Protein AF-A0A059LET4-F1 (afdb_monomer_lite)

pLDDT: mean 76.52, std 14.44, range [37.69, 92.62]

Foldseek 3Di:
DQFFPWDWAFLDKDQADPCVVVVPAPQCVCSVDSFMKTWIQTACPFIAGPVRDTDPDRIDIHTPVRDDDDPQQDQGQGLCLVVFFQAADPVVSGTHGDPVSCVVPPDPDDDDDGDGCVVSNCPPVPPDPDPPPDDDD

Structure (mmCIF, N/CA/C/O backbone):
data_AF-A0A059LET4-F1
#
_entry.id   AF-A0A059LET4-F1
#
loop_
_atom_site.group_PDB
_atom_site.id
_atom_site.type_symbol
_atom_site.label_atom_id
_atom_site.label_alt_id
_atom_site.label_comp_id
_atom_site.label_asym_id
_atom_site.label_entity_id
_atom_site.label_seq_id
_atom_site.pdbx_PDB_ins_code
_atom_site.Cartn_x
_atom_site.Cartn_y
_atom_site.Cartn_z
_atom_site.occupancy
_atom_site.B_iso_or_equiv
_atom_site.auth_seq_id
_atom_site.auth_comp_id
_atom_site.auth_asym_id
_atom_site.auth_atom_id
_atom_site.pdbx_PDB_model_num
ATOM 1 N N . HIS A 1 1 ? 10.509 -0.590 0.292 1.00 82.50 1 HIS A N 1
ATOM 2 C CA . HIS A 1 1 ? 11.062 -0.438 -1.072 1.00 82.50 1 HIS A CA 1
ATOM 3 C C . HIS A 1 1 ? 12.583 -0.550 -1.059 1.00 82.50 1 HIS A C 1
ATOM 5 O O . HIS A 1 1 ? 13.226 0.219 -0.349 1.00 82.50 1 HIS A O 1
ATOM 11 N N . ALA A 1 2 ? 13.172 -1.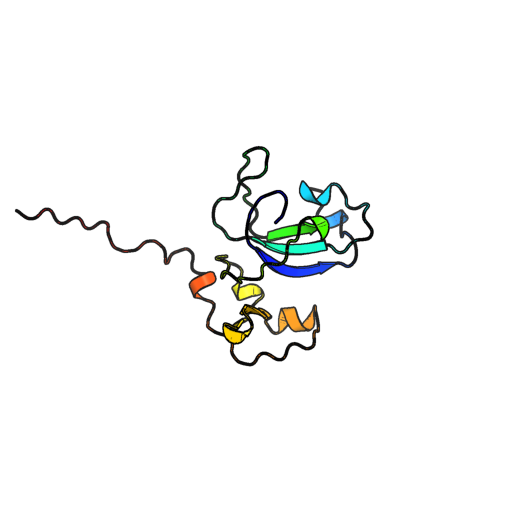468 -1.832 1.00 82.62 2 ALA A N 1
ATOM 12 C CA . ALA A 1 2 ? 14.608 -1.778 -1.788 1.00 82.62 2 ALA A CA 1
ATOM 13 C C . ALA A 1 2 ? 15.517 -0.621 -2.250 1.00 82.62 2 ALA A C 1
ATOM 15 O O . ALA A 1 2 ? 16.606 -0.426 -1.713 1.00 82.62 2 ALA A O 1
ATOM 16 N N . SER A 1 3 ? 15.091 0.162 -3.246 1.00 77.50 3 SER A N 1
ATOM 17 C CA . SER A 1 3 ? 15.936 1.210 -3.843 1.00 77.50 3 SER A CA 1
ATOM 18 C C . SER A 1 3 ? 15.762 2.607 -3.231 1.00 77.50 3 SER A C 1
ATOM 20 O O . SER A 1 3 ? 16.695 3.404 -3.296 1.00 77.50 3 SER A O 1
ATOM 22 N N . LYS A 1 4 ? 14.596 2.892 -2.640 1.00 75.50 4 LYS A N 1
ATOM 23 C CA . LYS A 1 4 ? 14.166 4.220 -2.157 1.00 75.50 4 LYS A CA 1
ATOM 24 C C . LYS A 1 4 ? 13.953 4.264 -0.633 1.00 75.50 4 LYS A C 1
ATOM 26 O O . LYS A 1 4 ? 13.561 5.295 -0.103 1.00 75.50 4 LYS A O 1
ATOM 31 N N . SER A 1 5 ? 14.179 3.144 0.063 1.00 80.12 5 SER A N 1
ATOM 32 C CA . SER A 1 5 ? 14.144 3.032 1.529 1.00 80.12 5 SER A CA 1
ATOM 33 C C . SER A 1 5 ? 12.897 3.630 2.202 1.00 80.12 5 SER A C 1
ATOM 35 O O . SER A 1 5 ? 13.010 4.305 3.220 1.00 80.12 5 SER A O 1
ATOM 37 N N . TYR A 1 6 ? 11.707 3.377 1.645 1.00 85.12 6 TYR A N 1
ATOM 38 C CA . TYR A 1 6 ? 10.423 3.752 2.253 1.00 85.12 6 TYR A CA 1
ATOM 39 C C . TYR A 1 6 ? 9.557 2.529 2.577 1.00 85.12 6 TYR A C 1
ATOM 41 O O . TYR A 1 6 ? 9.749 1.445 2.006 1.00 85.12 6 TYR A O 1
ATOM 49 N N . HIS A 1 7 ? 8.597 2.720 3.485 1.00 88.38 7 HIS A N 1
ATOM 50 C CA . HIS A 1 7 ? 7.574 1.735 3.843 1.00 88.38 7 HIS A CA 1
ATOM 51 C C . HIS A 1 7 ? 6.279 2.007 3.086 1.00 88.38 7 HIS A C 1
ATOM 53 O O . HIS A 1 7 ? 5.902 3.162 2.882 1.00 88.38 7 HIS A O 1
ATOM 59 N N . ALA A 1 8 ? 5.602 0.939 2.681 1.00 89.81 8 ALA A N 1
ATOM 60 C CA . ALA A 1 8 ? 4.369 1.019 1.919 1.00 89.81 8 ALA A CA 1
ATOM 61 C C . ALA A 1 8 ? 3.504 -0.213 2.149 1.00 89.81 8 ALA A C 1
ATOM 63 O O . ALA A 1 8 ? 4.004 -1.255 2.575 1.00 89.81 8 ALA A O 1
ATOM 64 N N . VAL A 1 9 ? 2.223 -0.090 1.818 1.00 91.94 9 VAL A N 1
ATOM 65 C CA . VAL A 1 9 ? 1.284 -1.211 1.788 1.00 91.94 9 VAL A CA 1
ATOM 66 C C . VAL A 1 9 ? 0.886 -1.510 0.347 1.00 91.94 9 VAL A C 1
ATOM 68 O O . VAL A 1 9 ? 0.592 -0.598 -0.422 1.00 91.94 9 VAL A O 1
ATOM 71 N N . VAL A 1 10 ? 0.891 -2.791 -0.016 1.00 92.62 10 VAL A N 1
ATOM 72 C CA . VAL A 1 10 ? 0.425 -3.273 -1.322 1.00 92.62 10 VAL A CA 1
ATOM 73 C C . VAL A 1 10 ? -1.099 -3.312 -1.318 1.00 92.62 10 VAL A C 1
ATOM 75 O O . VAL A 1 10 ? -1.689 -3.893 -0.409 1.00 92.62 10 VAL A O 1
ATOM 78 N N . PHE A 1 11 ? -1.730 -2.726 -2.333 1.00 92.12 11 PHE A N 1
ATOM 79 C CA . PHE A 1 11 ? -3.186 -2.760 -2.509 1.00 92.12 11 PHE A CA 1
ATOM 80 C C . PHE A 1 11 ? -3.619 -3.353 -3.851 1.00 92.12 11 PHE A C 1
ATOM 82 O O . PHE A 1 11 ? -4.797 -3.344 -4.160 1.00 92.12 11 PHE A O 1
ATOM 89 N N . GLY A 1 12 ? -2.702 -3.861 -4.664 1.00 91.50 12 GLY A N 1
ATOM 90 C CA . GLY A 1 12 ? -3.039 -4.479 -5.942 1.00 91.50 12 GLY A CA 1
ATOM 91 C C . GLY A 1 12 ? -1.796 -5.018 -6.623 1.00 91.50 12 GLY A C 1
ATOM 92 O O . GLY A 1 12 ? -0.674 -4.694 -6.218 1.00 91.50 12 GLY A O 1
ATOM 93 N N . TRP A 1 13 ? -1.985 -5.842 -7.649 1.00 91.69 13 TRP A N 1
ATOM 94 C CA . TRP A 1 13 ? -0.875 -6.396 -8.412 1.00 91.69 13 TRP A CA 1
ATOM 95 C C . TRP A 1 13 ? -1.279 -6.786 -9.831 1.00 91.69 13 TRP A C 1
ATOM 97 O O . TRP A 1 13 ? -2.406 -7.205 -10.078 1.00 91.69 13 TRP A O 1
ATOM 107 N N . ASP A 1 14 ? -0.314 -6.720 -10.740 1.00 89.31 14 ASP A N 1
ATOM 108 C CA . ASP A 1 14 ? -0.412 -7.249 -12.091 1.00 89.31 14 ASP A CA 1
ATOM 109 C C . ASP A 1 14 ? 0.612 -8.367 -12.277 1.00 89.31 14 ASP A C 1
ATOM 111 O O . ASP A 1 14 ? 1.767 -8.246 -11.871 1.00 89.31 14 ASP A O 1
ATOM 115 N N . SER A 1 15 ? 0.222 -9.451 -12.949 1.00 86.88 15 SER A N 1
ATOM 116 C CA . SER A 1 15 ? 1.140 -10.566 -13.252 1.00 86.88 15 SER A CA 1
ATOM 117 C C . SER A 1 15 ? 2.297 -10.189 -14.181 1.00 86.88 15 SER A C 1
ATOM 119 O O . SER A 1 15 ? 3.300 -10.898 -14.230 1.00 86.88 15 SER A O 1
ATOM 121 N N . LYS A 1 16 ? 2.140 -9.099 -14.939 1.00 83.06 16 LYS A N 1
ATOM 122 C CA . LYS A 1 16 ? 3.125 -8.535 -15.865 1.00 83.06 16 LYS A CA 1
ATOM 123 C C . LYS A 1 16 ? 2.966 -7.023 -15.878 1.00 83.06 16 LYS A C 1
ATOM 125 O O . LYS A 1 16 ? 1.870 -6.528 -15.641 1.00 83.06 16 LYS A O 1
ATOM 130 N N . CYS A 1 17 ? 4.025 -6.300 -16.230 1.00 81.50 17 CYS A N 1
ATOM 131 C CA . CYS A 1 17 ? 3.966 -4.842 -16.276 1.00 81.50 17 CYS A CA 1
ATOM 132 C C . CYS A 1 17 ? 2.848 -4.321 -17.205 1.00 81.50 17 CYS A C 1
ATOM 134 O O . CYS A 1 17 ? 2.868 -4.559 -18.417 1.00 81.50 17 CYS A O 1
ATOM 136 N N . ALA A 1 18 ? 1.949 -3.500 -16.658 1.00 75.94 18 ALA A N 1
ATOM 137 C CA . ALA A 1 18 ? 0.965 -2.708 -17.399 1.00 75.94 18 ALA A CA 1
ATOM 138 C C . ALA A 1 18 ? 1.590 -1.409 -17.963 1.00 75.94 18 ALA A C 1
ATOM 140 O O . ALA A 1 18 ? 1.131 -0.291 -17.720 1.00 75.94 18 ALA A O 1
ATOM 141 N N . ALA A 1 19 ? 2.687 -1.552 -18.719 1.00 61.31 19 ALA A N 1
ATOM 142 C CA . ALA A 1 19 ? 3.597 -0.459 -19.090 1.00 61.31 19 ALA A CA 1
ATOM 143 C C . ALA A 1 19 ? 2.920 0.727 -19.791 1.00 61.31 19 ALA A C 1
ATOM 145 O O . ALA A 1 19 ? 3.402 1.850 -19.684 1.00 61.31 19 ALA A O 1
ATOM 146 N N . SER A 1 20 ? 1.825 0.507 -20.527 1.00 61.00 20 SER A N 1
ATOM 147 C CA . SER A 1 20 ? 1.145 1.567 -21.280 1.00 61.00 20 SER A CA 1
ATOM 148 C C . SER A 1 20 ? 0.555 2.665 -20.395 1.00 61.00 20 SER A C 1
ATOM 150 O O . SER A 1 20 ? 0.459 3.803 -20.851 1.00 61.00 20 SER A O 1
ATOM 152 N N . GLU A 1 21 ? 0.192 2.350 -19.151 1.00 59.81 21 GLU A N 1
ATOM 153 C CA . GLU A 1 21 ? -0.407 3.309 -18.212 1.00 59.81 21 GLU A CA 1
ATOM 154 C C . GLU A 1 21 ? 0.650 3.959 -17.302 1.00 59.81 21 GLU A C 1
ATOM 156 O O . GLU A 1 21 ? 0.538 5.141 -16.978 1.00 59.81 21 GLU A O 1
ATOM 161 N N . HIS A 1 22 ? 1.744 3.241 -17.012 1.00 57.97 22 HIS A N 1
ATOM 162 C CA . HIS A 1 22 ? 2.778 3.642 -16.040 1.00 57.97 22 HIS A CA 1
ATOM 163 C C . HIS A 1 22 ? 4.147 3.978 -16.656 1.00 57.97 22 HIS A C 1
ATOM 165 O O . HIS A 1 22 ? 5.128 4.171 -15.943 1.00 57.97 22 HIS A O 1
ATOM 171 N N . ALA A 1 23 ? 4.241 4.113 -17.986 1.00 53.00 23 ALA A N 1
ATOM 172 C CA . ALA A 1 23 ? 5.495 4.331 -18.734 1.00 53.00 23 ALA A CA 1
ATOM 173 C C . ALA A 1 23 ? 6.356 5.530 -18.280 1.00 53.00 23 ALA A C 1
ATOM 175 O O . ALA A 1 23 ? 7.509 5.664 -18.698 1.00 53.00 23 ALA A O 1
ATOM 176 N N . ARG A 1 24 ? 5.794 6.454 -17.492 1.00 55.09 24 ARG A N 1
ATOM 177 C CA . ARG A 1 24 ? 6.487 7.650 -16.990 1.00 55.09 24 ARG A CA 1
ATOM 178 C C . ARG A 1 24 ? 7.156 7.442 -15.636 1.00 55.09 24 ARG A C 1
ATOM 180 O O . ARG A 1 24 ? 7.942 8.302 -15.237 1.00 55.09 24 ARG A O 1
ATOM 187 N N . GLU A 1 25 ? 6.876 6.339 -14.953 1.00 62.38 25 GLU A N 1
ATOM 188 C CA . GLU A 1 25 ? 7.453 6.073 -13.645 1.00 62.38 25 GLU A CA 1
ATOM 189 C C . GLU A 1 25 ? 8.905 5.577 -13.776 1.00 62.38 25 GLU A C 1
ATOM 191 O O . GLU A 1 25 ? 9.207 4.678 -14.569 1.00 62.38 25 GLU A O 1
ATOM 196 N N . PRO A 1 26 ? 9.853 6.175 -13.032 1.00 57.78 26 PRO A N 1
ATOM 197 C CA . PRO A 1 26 ? 11.277 5.885 -13.184 1.00 57.78 26 PRO A CA 1
ATOM 198 C C . PRO A 1 26 ? 11.650 4.443 -12.806 1.00 57.78 26 PRO A C 1
ATOM 200 O O . PRO A 1 26 ? 12.611 3.921 -13.374 1.00 57.78 26 PRO A O 1
ATOM 203 N N . ASP A 1 27 ? 10.881 3.802 -11.919 1.00 58.53 27 ASP A N 1
ATOM 204 C CA . ASP A 1 27 ? 11.078 2.408 -11.488 1.00 58.53 27 ASP A CA 1
ATOM 205 C C . ASP A 1 27 ? 10.438 1.380 -12.439 1.00 58.53 27 ASP A C 1
ATOM 207 O O . ASP A 1 27 ? 10.694 0.185 -12.334 1.00 58.53 27 ASP A O 1
ATOM 211 N N . VAL A 1 28 ? 9.676 1.847 -13.431 1.00 58.84 28 VAL A N 1
ATOM 212 C CA . VAL A 1 28 ? 8.970 1.028 -14.434 1.00 58.84 28 VAL A CA 1
ATOM 213 C C . VAL A 1 28 ? 9.788 0.925 -15.737 1.00 58.84 28 VAL A C 1
ATOM 215 O O . VAL A 1 28 ? 9.398 0.292 -16.717 1.00 58.84 28 VAL A O 1
ATOM 218 N N . ARG A 1 29 ? 11.007 1.490 -15.750 1.00 55.47 29 ARG A N 1
ATOM 219 C CA . ARG A 1 29 ? 11.948 1.442 -16.889 1.00 55.47 29 ARG A CA 1
ATOM 220 C C . ARG A 1 29 ? 12.330 0.026 -17.337 1.00 55.47 29 ARG A C 1
ATOM 222 O O . ARG A 1 29 ? 12.885 -0.120 -18.424 1.00 55.47 29 ARG A O 1
ATOM 229 N N . SER A 1 30 ? 12.031 -0.999 -16.542 1.00 56.38 30 SER A N 1
ATOM 230 C CA . SER A 1 30 ? 12.326 -2.402 -16.821 1.00 56.38 30 SER A CA 1
ATOM 231 C C . SER A 1 30 ? 11.068 -3.283 -16.939 1.00 56.38 30 SER A C 1
ATOM 233 O O . SER A 1 30 ? 11.088 -4.447 -16.554 1.00 56.38 30 SER A O 1
ATOM 235 N N . CYS A 1 31 ? 9.991 -2.810 -17.582 1.00 64.00 31 CYS A N 1
ATOM 236 C CA . CYS A 1 31 ? 8.818 -3.640 -17.957 1.00 64.00 31 CYS A CA 1
ATOM 237 C C . CYS A 1 31 ? 9.102 -4.871 -18.845 1.00 64.00 31 CYS A C 1
ATOM 239 O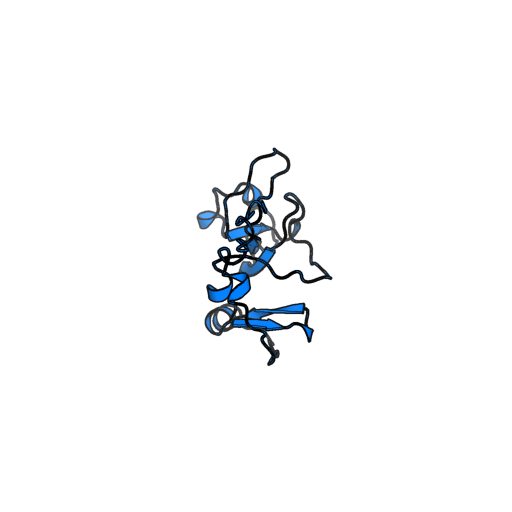 O . CYS A 1 31 ? 8.176 -5.524 -19.315 1.00 64.00 31 CYS A O 1
ATOM 241 N N . ASN A 1 32 ? 10.372 -5.196 -19.078 1.00 60.91 32 ASN A N 1
ATOM 242 C CA . ASN A 1 32 ? 10.841 -6.370 -19.804 1.00 60.91 32 ASN A CA 1
ATOM 243 C C . ASN A 1 32 ? 11.022 -7.614 -18.915 1.00 60.91 32 ASN A C 1
ATOM 245 O O . ASN A 1 32 ? 11.515 -8.630 -19.404 1.00 60.91 32 ASN A O 1
ATOM 249 N N . HIS A 1 33 ? 10.671 -7.554 -17.631 1.00 65.06 33 HIS A N 1
ATOM 250 C CA . HIS A 1 33 ? 10.795 -8.691 -16.722 1.00 65.06 33 HIS A CA 1
ATOM 251 C C . HIS A 1 33 ? 9.464 -9.445 -16.590 1.00 65.06 33 HIS A C 1
ATOM 253 O O . HIS A 1 33 ? 8.421 -8.837 -16.356 1.00 65.06 33 HIS A O 1
ATOM 259 N N . ASP A 1 34 ? 9.516 -10.775 -16.732 1.00 78.25 34 ASP A N 1
ATOM 260 C CA . ASP A 1 34 ? 8.403 -11.711 -16.497 1.00 78.25 34 ASP A CA 1
ATOM 261 C C . ASP A 1 34 ? 8.202 -11.906 -14.981 1.00 78.25 34 ASP A C 1
ATOM 263 O O . ASP A 1 34 ? 8.370 -12.996 -14.443 1.00 78.25 34 ASP A O 1
ATOM 267 N N . GLN A 1 35 ? 7.952 -10.794 -14.290 1.00 84.56 35 GLN A N 1
ATOM 268 C CA . GLN A 1 35 ? 7.727 -10.698 -12.849 1.00 84.56 35 GLN A CA 1
ATOM 269 C C . GLN A 1 35 ? 6.438 -9.902 -12.591 1.00 84.56 35 GLN A C 1
ATOM 271 O O . GLN A 1 35 ? 6.068 -9.064 -13.425 1.00 84.56 35 GLN A O 1
ATOM 276 N N . PRO A 1 36 ? 5.766 -10.125 -11.451 1.00 89.00 36 PRO A N 1
ATOM 277 C CA . PRO A 1 36 ? 4.642 -9.308 -11.048 1.00 89.00 36 PRO A CA 1
ATOM 278 C C . PRO A 1 36 ? 5.073 -7.883 -10.683 1.00 89.00 36 PRO A C 1
ATOM 280 O O . PRO A 1 36 ? 6.218 -7.599 -10.317 1.00 89.00 36 PRO A O 1
ATOM 283 N N . PHE A 1 37 ? 4.108 -6.982 -10.785 1.00 89.88 37 PHE A N 1
ATOM 284 C CA . PHE A 1 37 ? 4.215 -5.588 -10.388 1.00 89.88 37 PHE A CA 1
ATOM 285 C C . PHE A 1 37 ? 3.111 -5.284 -9.386 1.00 89.88 37 PHE A C 1
ATOM 287 O O . PHE A 1 37 ? 2.036 -5.873 -9.444 1.00 89.88 37 PHE A O 1
ATOM 294 N N . TYR A 1 38 ? 3.376 -4.369 -8.465 1.00 90.81 38 TYR A N 1
ATOM 295 C CA . TYR A 1 38 ? 2.518 -4.098 -7.324 1.00 90.81 38 TYR A CA 1
ATOM 296 C C . TYR A 1 38 ? 2.140 -2.626 -7.275 1.00 90.81 38 TYR A C 1
ATOM 298 O O . TYR A 1 38 ? 2.996 -1.751 -7.406 1.00 90.81 38 TYR A O 1
ATOM 306 N N . TYR A 1 39 ? 0.866 -2.361 -7.015 1.00 90.88 39 TYR A N 1
ATOM 307 C CA . TYR A 1 39 ? 0.393 -1.038 -6.643 1.00 90.88 39 TYR A CA 1
ATOM 308 C C . TYR A 1 39 ? 0.576 -0.854 -5.143 1.00 90.88 39 TYR A C 1
ATOM 310 O O . TYR A 1 39 ? 0.085 -1.664 -4.346 1.00 90.88 39 TYR A O 1
ATOM 318 N N . VAL A 1 40 ? 1.286 0.203 -4.749 1.00 91.19 40 VAL A N 1
ATOM 319 C CA . VAL A 1 40 ? 1.600 0.457 -3.342 1.00 91.19 40 VAL A CA 1
ATOM 320 C C . VAL A 1 40 ? 1.192 1.856 -2.907 1.00 91.19 40 VAL A C 1
ATOM 322 O O . VAL A 1 40 ? 1.337 2.821 -3.652 1.00 91.19 40 VAL A O 1
ATOM 325 N N . LEU A 1 41 ? 0.709 1.968 -1.671 1.00 91.12 41 LEU A N 1
ATOM 326 C CA . LEU A 1 41 ? 0.540 3.237 -0.970 1.00 91.12 41 LEU A CA 1
ATOM 327 C C . LEU A 1 41 ? 1.776 3.489 -0.114 1.00 91.12 41 LEU A C 1
ATOM 329 O O . LEU A 1 41 ? 1.989 2.797 0.886 1.00 91.12 41 LEU A O 1
ATOM 333 N N . ALA A 1 42 ? 2.595 4.460 -0.511 1.00 88.88 42 ALA A N 1
ATOM 334 C CA . ALA A 1 42 ? 3.787 4.844 0.235 1.00 88.88 42 ALA A CA 1
ATOM 335 C C . ALA A 1 42 ? 3.414 5.622 1.504 1.00 88.88 42 ALA A C 1
ATOM 337 O O . ALA A 1 42 ? 2.440 6.376 1.522 1.00 88.88 42 ALA A O 1
ATOM 338 N N . ASN A 1 43 ? 4.195 5.469 2.572 1.00 86.75 43 ASN A N 1
ATOM 339 C CA . ASN A 1 43 ? 4.080 6.346 3.733 1.00 86.75 43 ASN A CA 1
ATOM 340 C C . ASN A 1 43 ? 4.330 7.800 3.296 1.00 86.75 43 ASN A C 1
ATOM 342 O O . ASN A 1 43 ? 5.299 8.071 2.586 1.00 86.75 43 ASN A O 1
ATOM 346 N N . GLU A 1 44 ? 3.487 8.740 3.724 1.00 83.19 44 GLU A N 1
ATOM 347 C CA . GLU A 1 44 ? 3.571 10.139 3.272 1.00 83.19 44 GLU A CA 1
ATOM 348 C C . GLU A 1 44 ? 4.718 10.941 3.913 1.00 83.19 44 GLU A C 1
ATOM 350 O O . GLU A 1 44 ? 4.917 12.125 3.619 1.00 83.19 44 GLU A O 1
ATOM 355 N N . GLU A 1 45 ? 5.521 10.296 4.759 1.00 76.69 45 GLU A N 1
ATOM 356 C CA . GLU A 1 45 ? 6.786 10.854 5.215 1.00 76.69 45 GLU A CA 1
ATOM 357 C C . GLU A 1 45 ? 7.732 11.099 4.024 1.00 76.69 45 GLU A C 1
ATOM 359 O O . GLU A 1 45 ? 7.813 10.280 3.099 1.00 76.69 45 GLU A O 1
ATOM 364 N N . PRO A 1 46 ? 8.465 12.231 4.009 1.00 68.94 46 PRO A N 1
ATOM 365 C CA . PRO A 1 46 ? 9.403 12.521 2.937 1.00 68.94 46 PRO A CA 1
ATOM 366 C C . PRO A 1 46 ? 10.439 11.404 2.829 1.00 68.94 46 PRO A C 1
ATOM 368 O O . PRO A 1 46 ? 11.239 11.200 3.740 1.00 68.94 46 PRO A O 1
ATOM 371 N N . HIS A 1 47 ? 10.465 10.731 1.688 1.00 72.31 47 HIS A N 1
ATOM 372 C CA . HIS A 1 47 ? 11.510 9.780 1.354 1.00 72.31 47 HIS A CA 1
ATOM 373 C C . HIS A 1 47 ? 12.230 10.221 0.082 1.00 72.31 47 HIS A C 1
ATOM 375 O O . HIS A 1 47 ? 11.704 10.977 -0.746 1.00 72.31 47 HIS A O 1
ATOM 381 N N . TYR A 1 48 ? 13.481 9.789 -0.028 1.00 71.38 48 TYR A N 1
ATOM 382 C CA . TYR A 1 48 ? 14.408 10.246 -1.048 1.00 71.38 48 TYR A CA 1
ATOM 383 C C . TYR A 1 48 ? 14.905 9.054 -1.850 1.00 71.38 48 TYR A C 1
ATOM 385 O O . TYR A 1 48 ? 15.272 8.021 -1.289 1.00 71.38 48 TYR A O 1
ATOM 393 N N . ASP A 1 49 ? 14.939 9.205 -3.169 1.00 70.75 49 ASP A N 1
ATOM 394 C CA . ASP A 1 49 ? 15.632 8.245 -4.015 1.00 70.75 49 ASP A CA 1
ATOM 395 C C . ASP A 1 49 ? 17.159 8.327 -3.814 1.00 70.75 49 ASP A C 1
ATOM 397 O O . ASP A 1 49 ? 17.692 9.237 -3.169 1.00 70.75 49 ASP A O 1
ATOM 401 N N . LYS A 1 50 ? 17.903 7.389 -4.414 1.00 66.38 50 LYS A N 1
ATOM 402 C CA . LYS A 1 50 ? 19.380 7.395 -4.385 1.00 66.38 50 LYS A CA 1
ATOM 403 C C . LYS A 1 50 ? 20.004 8.657 -5.004 1.00 66.38 50 LYS A C 1
ATOM 405 O O . LYS A 1 50 ? 21.188 8.906 -4.799 1.00 66.38 50 LYS A O 1
ATOM 410 N N . GLY A 1 51 ? 19.236 9.437 -5.765 1.00 70.75 51 GLY A N 1
ATOM 411 C CA . GLY A 1 51 ? 19.634 10.720 -6.340 1.00 70.75 51 GLY A CA 1
ATOM 412 C C . GLY A 1 51 ? 19.289 11.928 -5.463 1.00 70.75 51 GLY A C 1
ATOM 413 O O . GLY A 1 51 ? 19.487 13.059 -5.906 1.00 70.75 51 GLY A O 1
ATOM 414 N N . GLY A 1 52 ? 18.764 11.717 -4.250 1.00 68.31 52 GLY A N 1
ATOM 415 C CA . GLY A 1 52 ? 18.354 12.779 -3.333 1.00 68.31 52 GLY A CA 1
ATOM 416 C C . GLY A 1 52 ? 17.086 13.517 -3.769 1.00 68.31 52 GLY A C 1
ATOM 417 O O . GLY A 1 52 ? 16.779 14.580 -3.226 1.00 68.31 52 GLY A O 1
ATOM 418 N N . LYS A 1 53 ? 16.335 12.995 -4.746 1.00 70.75 53 LYS A N 1
ATOM 419 C CA . LYS A 1 53 ? 15.048 13.570 -5.134 1.00 70.75 53 LYS A CA 1
ATOM 420 C C . LYS A 1 53 ? 13.973 13.056 -4.197 1.00 70.75 53 LYS A C 1
ATOM 422 O O . LYS A 1 53 ? 13.825 11.856 -3.983 1.00 70.75 53 LYS A O 1
ATOM 427 N N . ARG A 1 54 ? 13.206 13.999 -3.659 1.00 68.19 54 ARG A N 1
ATOM 428 C CA . ARG A 1 54 ? 12.026 13.701 -2.855 1.00 68.19 54 ARG A CA 1
ATOM 429 C C . ARG A 1 54 ? 10.964 13.062 -3.748 1.00 68.19 54 ARG A C 1
ATOM 431 O O . ARG A 1 54 ? 10.551 13.701 -4.721 1.00 68.19 54 ARG A O 1
ATOM 438 N N . SER A 1 55 ? 10.516 11.858 -3.397 1.00 67.38 55 SER A N 1
ATOM 439 C CA . SER A 1 55 ? 9.320 11.287 -4.019 1.00 67.38 55 SER A CA 1
ATOM 440 C C . SER A 1 55 ? 8.104 12.101 -3.583 1.00 67.38 55 SER A C 1
ATOM 442 O O . SER A 1 55 ? 8.007 12.537 -2.431 1.00 67.38 55 SER A O 1
ATOM 444 N N . LYS A 1 56 ? 7.213 12.383 -4.529 1.00 66.50 56 LYS A N 1
ATOM 445 C CA . LYS A 1 56 ? 5.953 13.099 -4.277 1.00 66.50 56 LYS A CA 1
ATOM 446 C C . LYS A 1 56 ? 4.742 12.192 -4.445 1.00 66.50 56 LYS A C 1
ATOM 448 O O . LYS A 1 56 ? 3.626 12.638 -4.185 1.00 66.50 56 LYS A O 1
ATOM 453 N N . ASP A 1 57 ? 4.974 10.968 -4.895 1.00 71.62 57 ASP A N 1
ATOM 454 C CA . ASP A 1 57 ? 3.925 10.079 -5.335 1.00 71.62 57 ASP A CA 1
ATOM 455 C C . ASP A 1 57 ? 3.436 9.270 -4.134 1.00 71.62 57 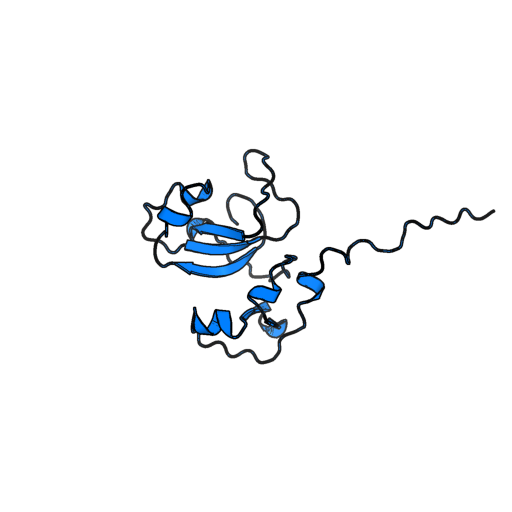ASP A C 1
ATOM 457 O O . ASP A 1 57 ? 4.202 8.684 -3.373 1.00 71.62 57 ASP A O 1
ATOM 461 N N . ILE A 1 58 ? 2.129 9.355 -3.905 1.00 79.12 58 ILE A N 1
ATOM 462 C CA . ILE A 1 58 ? 1.444 8.732 -2.765 1.00 79.12 58 ILE A CA 1
ATOM 463 C C . ILE A 1 58 ? 1.047 7.289 -3.120 1.00 79.12 58 ILE A C 1
ATOM 465 O O . ILE A 1 58 ? 0.931 6.430 -2.244 1.00 79.12 58 ILE A O 1
ATOM 469 N N . VAL A 1 59 ? 0.867 7.045 -4.419 1.00 85.88 59 VAL A N 1
ATOM 470 C CA . VAL A 1 59 ? 0.658 5.749 -5.059 1.00 85.88 59 VAL A CA 1
ATOM 471 C C . VAL A 1 59 ? 1.858 5.525 -5.974 1.00 85.88 59 VAL A C 1
ATOM 473 O O . VAL A 1 59 ? 2.159 6.407 -6.775 1.00 85.88 59 VAL A O 1
ATOM 476 N N . GLU A 1 60 ? 2.528 4.383 -5.860 1.00 85.44 60 GLU A N 1
ATOM 477 C CA . GLU A 1 60 ? 3.630 3.997 -6.753 1.00 85.44 60 GLU A CA 1
ATOM 478 C C . GLU A 1 60 ? 3.352 2.620 -7.375 1.00 85.44 60 GLU A C 1
ATOM 480 O O . GLU A 1 60 ? 2.713 1.768 -6.746 1.00 85.44 60 GLU A O 1
ATOM 485 N N . TYR A 1 61 ? 3.848 2.391 -8.595 1.00 86.69 61 TYR A N 1
ATOM 486 C CA . TYR A 1 61 ? 3.821 1.090 -9.257 1.00 86.69 61 TYR A CA 1
ATOM 487 C C . TYR A 1 61 ? 5.222 0.470 -9.267 1.00 86.69 61 TYR A C 1
ATOM 489 O O . TYR A 1 61 ? 6.174 0.990 -9.851 1.00 86.69 61 TYR A O 1
ATOM 497 N N . VAL A 1 62 ? 5.368 -0.655 -8.569 1.00 86.19 62 VAL A N 1
ATOM 498 C CA . VAL A 1 62 ? 6.673 -1.176 -8.152 1.00 86.19 62 VAL A CA 1
ATOM 499 C C . VAL A 1 62 ? 6.871 -2.606 -8.646 1.00 86.19 62 VAL A C 1
ATOM 501 O O . VAL A 1 62 ? 6.026 -3.470 -8.430 1.00 86.19 62 VAL A O 1
ATOM 504 N N . ALA A 1 63 ? 8.016 -2.878 -9.273 1.00 87.50 63 ALA A N 1
ATOM 505 C CA . ALA A 1 63 ? 8.420 -4.235 -9.648 1.00 87.50 63 ALA A CA 1
ATOM 506 C C . ALA A 1 63 ? 8.705 -5.110 -8.412 1.00 87.50 63 ALA A C 1
ATOM 508 O O . ALA A 1 63 ? 9.248 -4.612 -7.423 1.00 87.50 63 ALA A O 1
ATOM 509 N N . GLU A 1 64 ? 8.416 -6.412 -8.483 1.00 88.75 64 GLU A N 1
ATOM 510 C CA . GLU A 1 64 ? 8.647 -7.361 -7.380 1.00 88.75 64 GLU A CA 1
ATOM 511 C C . GLU A 1 64 ? 10.056 -7.289 -6.779 1.00 88.75 64 GLU A C 1
ATOM 513 O O . GLU A 1 64 ? 10.197 -7.253 -5.560 1.00 88.75 64 GLU A O 1
ATOM 518 N N . GLU A 1 65 ? 11.096 -7.182 -7.608 1.00 87.44 65 GLU A N 1
ATOM 519 C CA . GLU A 1 65 ? 12.490 -7.069 -7.152 1.00 87.44 65 GLU A CA 1
ATOM 520 C C . GLU A 1 65 ? 12.764 -5.879 -6.207 1.00 87.44 65 GLU A C 1
ATOM 522 O O . GLU A 1 65 ? 13.750 -5.876 -5.466 1.00 87.44 65 GLU A O 1
ATOM 527 N N . ASN A 1 66 ? 11.892 -4.864 -6.209 1.00 86.56 66 ASN A N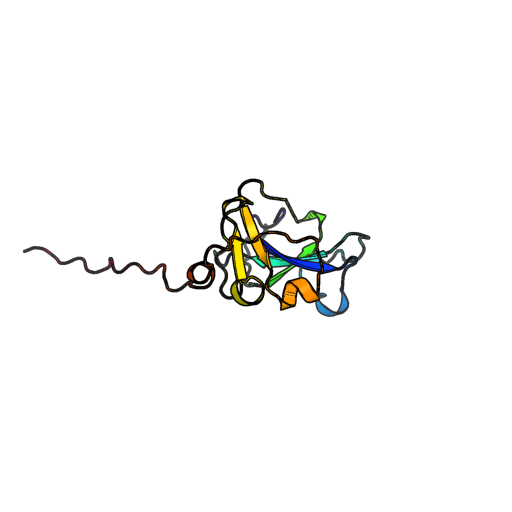 1
ATOM 528 C CA . ASN A 1 66 ? 11.975 -3.696 -5.332 1.00 86.56 66 ASN A CA 1
ATOM 529 C C . ASN A 1 66 ? 11.099 -3.813 -4.072 1.00 86.56 66 ASN A C 1
ATOM 531 O O . ASN A 1 66 ? 11.158 -2.938 -3.193 1.00 86.56 66 ASN A O 1
ATOM 535 N N . VAL A 1 67 ? 10.315 -4.884 -3.946 1.00 89.25 67 VAL A N 1
ATOM 536 C CA . VAL A 1 67 ? 9.470 -5.172 -2.788 1.00 89.25 67 VAL A CA 1
ATOM 537 C C . VAL A 1 67 ? 10.239 -6.058 -1.812 1.00 89.25 67 VAL A C 1
ATOM 539 O O . VAL A 1 67 ? 10.707 -7.141 -2.143 1.00 89.25 67 VAL A O 1
ATOM 542 N N . VAL A 1 68 ? 10.366 -5.589 -0.571 1.00 90.38 68 VAL A N 1
ATOM 543 C CA . VAL A 1 68 ? 10.985 -6.350 0.519 1.00 90.38 68 VAL A CA 1
ATOM 544 C C . VAL A 1 68 ? 9.915 -6.543 1.589 1.00 90.38 68 VAL A C 1
ATOM 546 O O . VAL A 1 68 ? 9.497 -5.538 2.174 1.00 90.38 68 VAL A O 1
ATOM 549 N N . PRO A 1 69 ? 9.444 -7.781 1.832 1.00 87.75 69 PRO A N 1
ATOM 550 C CA . PRO A 1 69 ? 8.479 -8.057 2.887 1.00 87.75 69 PRO A CA 1
ATOM 551 C C . PRO A 1 69 ? 9.030 -7.626 4.243 1.00 87.75 69 PRO A C 1
ATOM 553 O O . PRO A 1 69 ? 10.168 -7.943 4.594 1.00 87.75 69 PRO A O 1
ATOM 556 N N . MET A 1 70 ? 8.219 -6.901 5.002 1.00 82.88 70 MET A N 1
ATOM 557 C CA . MET A 1 70 ? 8.555 -6.508 6.364 1.00 82.88 70 MET A CA 1
ATOM 558 C C . MET A 1 70 ? 7.949 -7.516 7.335 1.00 82.88 70 MET A C 1
ATOM 560 O O . MET A 1 70 ? 6.779 -7.867 7.213 1.00 82.88 70 MET A O 1
ATOM 564 N N . THR A 1 71 ? 8.747 -7.985 8.292 1.00 71.75 71 THR A N 1
ATOM 565 C CA . THR A 1 71 ? 8.271 -8.832 9.398 1.00 71.75 71 THR A CA 1
ATOM 566 C C . THR A 1 71 ? 7.601 -8.024 10.506 1.00 71.75 71 THR A C 1
ATOM 568 O O . THR A 1 71 ? 6.719 -8.547 11.179 1.00 71.75 71 THR A O 1
ATOM 571 N N . ASP A 1 72 ? 7.983 -6.752 10.653 1.00 71.00 72 ASP A N 1
ATOM 572 C CA . ASP A 1 72 ? 7.403 -5.819 11.617 1.00 71.00 72 ASP A CA 1
ATOM 573 C C . ASP A 1 72 ? 6.495 -4.839 10.872 1.00 71.00 72 ASP A C 1
ATOM 575 O O . ASP A 1 72 ? 6.957 -3.883 10.236 1.00 71.00 72 ASP A O 1
ATOM 579 N N . SER A 1 73 ? 5.190 -5.092 10.906 1.00 67.81 73 SER A N 1
ATOM 580 C CA . SER A 1 73 ? 4.236 -4.289 10.146 1.00 67.81 73 SER A CA 1
ATOM 581 C C . SER A 1 73 ? 3.962 -2.973 10.847 1.00 67.81 73 SER A C 1
ATOM 583 O O . SER A 1 73 ? 3.068 -2.830 11.679 1.00 67.81 73 SER A O 1
ATOM 585 N N . THR A 1 74 ? 4.751 -1.975 10.469 1.00 77.75 74 THR A N 1
ATOM 586 C CA . THR A 1 74 ? 4.475 -0.589 10.829 1.00 77.75 74 THR A CA 1
ATOM 587 C C . THR A 1 74 ? 3.232 -0.119 10.078 1.00 77.75 74 THR A C 1
ATOM 589 O O . THR A 1 74 ? 3.125 -0.307 8.864 1.00 77.75 74 THR A O 1
ATOM 592 N N . ARG A 1 75 ? 2.299 0.518 10.792 1.00 86.94 75 ARG A N 1
ATOM 593 C CA . ARG A 1 75 ? 1.143 1.171 10.167 1.00 86.94 75 ARG A CA 1
ATOM 594 C C . ARG A 1 75 ? 1.626 2.281 9.231 1.00 86.94 75 ARG A C 1
ATOM 596 O O . ARG A 1 75 ? 2.496 3.075 9.588 1.00 86.94 75 ARG A O 1
ATOM 603 N N . ILE A 1 76 ? 1.075 2.315 8.026 1.00 87.94 76 ILE A N 1
ATOM 604 C CA . ILE A 1 76 ? 1.412 3.281 6.985 1.00 87.94 76 ILE A CA 1
ATOM 605 C C . ILE A 1 76 ? 0.516 4.505 7.152 1.00 87.94 76 ILE A C 1
ATOM 607 O O . ILE A 1 76 ? -0.704 4.373 7.146 1.00 87.94 76 ILE A O 1
ATOM 611 N N . LYS A 1 77 ? 1.106 5.700 7.260 1.00 88.38 77 LYS A N 1
ATOM 612 C CA . LYS A 1 77 ? 0.349 6.955 7.274 1.00 88.38 77 LYS A CA 1
ATOM 613 C C . LYS A 1 77 ? 0.154 7.429 5.844 1.00 88.38 77 LYS A C 1
ATOM 615 O O . LYS A 1 77 ? 1.089 7.900 5.195 1.00 88.38 77 LYS A O 1
ATOM 620 N N . ASN A 1 78 ? -1.061 7.277 5.340 1.00 88.56 78 ASN A N 1
ATOM 621 C CA . ASN A 1 78 ? -1.407 7.636 3.975 1.00 88.56 78 ASN A CA 1
ATOM 622 C C . ASN A 1 78 ? -2.884 8.013 3.898 1.00 88.56 78 ASN A C 1
ATOM 624 O O . ASN A 1 78 ? -3.754 7.237 4.295 1.00 88.56 78 ASN A O 1
ATOM 628 N N . ARG A 1 79 ? -3.180 9.191 3.342 1.00 88.50 79 ARG A N 1
ATOM 629 C CA . ARG A 1 79 ? -4.544 9.737 3.278 1.00 88.50 79 ARG A CA 1
ATOM 630 C C . ARG A 1 79 ? -5.533 8.862 2.502 1.00 88.50 79 ARG A C 1
ATOM 632 O O . ARG A 1 79 ? -6.735 9.003 2.694 1.00 88.50 79 ARG A O 1
ATOM 639 N N . PHE A 1 80 ? -5.045 7.986 1.624 1.00 89.31 80 PHE A N 1
ATOM 640 C CA . PHE A 1 80 ? -5.861 7.101 0.790 1.00 89.31 80 PHE A CA 1
ATOM 641 C C . PHE A 1 80 ? -5.999 5.689 1.357 1.00 89.31 80 PHE A C 1
ATOM 643 O O . PHE A 1 80 ? -6.625 4.838 0.729 1.00 89.31 80 PHE A O 1
ATOM 650 N N . ILE A 1 81 ? -5.461 5.407 2.545 1.00 90.44 81 ILE A N 1
ATOM 651 C CA . ILE A 1 81 ? -5.481 4.047 3.090 1.00 90.44 81 ILE A CA 1
ATOM 652 C C . ILE A 1 81 ? -6.909 3.525 3.315 1.00 90.44 81 ILE A C 1
ATOM 654 O O . ILE A 1 81 ? -7.204 2.368 3.024 1.00 90.44 81 ILE A O 1
ATOM 658 N N . THR A 1 82 ? -7.838 4.401 3.701 1.00 90.94 82 THR A N 1
ATOM 659 C CA . THR A 1 82 ? -9.263 4.080 3.888 1.00 90.94 82 THR A CA 1
ATOM 660 C C . THR A 1 82 ? -10.017 3.826 2.579 1.00 90.94 82 THR A C 1
ATOM 662 O O . THR A 1 82 ? -11.126 3.298 2.607 1.00 90.94 82 THR A O 1
ATOM 665 N N . HIS A 1 83 ? -9.445 4.172 1.419 1.00 91.81 83 HIS A N 1
ATOM 666 C CA . HIS A 1 83 ? -10.064 3.886 0.119 1.00 91.81 83 HIS A CA 1
ATOM 667 C C . HIS A 1 83 ? -9.938 2.410 -0.272 1.00 91.81 83 HIS A C 1
ATOM 669 O O . HIS A 1 83 ? -10.757 1.905 -1.040 1.00 91.81 83 HIS A O 1
ATOM 675 N N . HIS A 1 84 ? -8.925 1.721 0.255 1.00 91.75 84 HIS A N 1
ATOM 676 C CA . HIS A 1 84 ? -8.586 0.345 -0.120 1.00 91.75 84 HIS A CA 1
ATOM 677 C C . HIS A 1 84 ? -8.739 -0.636 1.046 1.00 91.75 84 HIS A C 1
ATOM 679 O O . HIS A 1 84 ? -9.024 -1.816 0.833 1.00 91.75 84 HIS A O 1
ATOM 685 N N . PHE A 1 85 ? -8.611 -0.150 2.280 1.00 92.44 85 PHE A N 1
ATOM 686 C CA . PHE A 1 85 ? -8.643 -0.967 3.485 1.00 92.44 85 PHE A CA 1
ATOM 687 C C . PHE A 1 85 ? -9.764 -0.521 4.428 1.00 92.44 85 PHE A C 1
ATOM 689 O O . PHE A 1 85 ? -10.117 0.655 4.488 1.00 92.44 85 PHE A O 1
ATOM 696 N N . GLU A 1 86 ? -10.337 -1.472 5.159 1.00 91.44 86 GLU A N 1
ATOM 697 C CA . GLU A 1 86 ? -11.375 -1.235 6.172 1.00 91.44 86 GLU A CA 1
ATOM 698 C C . GLU A 1 86 ? -10.811 -1.186 7.599 1.00 91.44 86 GLU A C 1
ATOM 700 O O . GLU A 1 86 ? -11.432 -0.611 8.490 1.00 91.44 86 GLU A O 1
ATOM 705 N N . GLY A 1 87 ? -9.610 -1.729 7.813 1.00 89.81 87 GLY A N 1
ATOM 706 C CA . GLY A 1 87 ? -8.939 -1.706 9.107 1.00 89.81 87 GLY A CA 1
ATOM 707 C C . GLY A 1 87 ? -7.535 -2.294 9.081 1.00 89.81 87 GLY A C 1
ATOM 708 O O . GLY A 1 87 ? -6.990 -2.602 8.019 1.00 89.81 87 GLY A O 1
ATOM 709 N N . PHE A 1 88 ? -6.947 -2.453 10.261 1.00 89.81 88 PHE A N 1
ATOM 710 C CA . PHE A 1 88 ? -5.651 -3.093 10.462 1.00 89.81 88 PHE A CA 1
ATOM 711 C C . PHE A 1 88 ? -5.802 -4.208 11.490 1.00 89.81 88 PHE A C 1
ATOM 713 O O . PHE A 1 88 ? -6.321 -3.983 12.572 1.00 89.81 88 PHE A O 1
ATOM 720 N N . SER A 1 89 ? -5.367 -5.421 11.169 1.00 88.31 89 SER A N 1
ATOM 721 C CA . SER A 1 89 ? -5.383 -6.518 12.130 1.00 88.31 89 SER A CA 1
ATOM 722 C C . SER A 1 89 ? -4.071 -6.529 12.898 1.00 88.31 89 SER A C 1
ATOM 724 O O . SER A 1 89 ? -3.036 -6.923 12.355 1.00 88.31 89 SER A O 1
ATOM 726 N N . THR A 1 90 ? -4.109 -6.142 14.174 1.00 83.88 90 THR A N 1
ATOM 727 C CA . THR A 1 90 ? -2.924 -6.190 15.043 1.00 83.88 90 THR A CA 1
ATOM 728 C C . THR A 1 90 ? -2.445 -7.627 15.274 1.00 83.88 90 THR A C 1
ATOM 730 O O . THR A 1 90 ? -1.241 -7.873 15.306 1.00 83.88 90 THR A O 1
ATOM 733 N N . ALA A 1 91 ? -3.349 -8.608 15.354 1.00 83.56 91 ALA A N 1
ATOM 734 C CA . ALA A 1 91 ? -2.978 -10.014 15.543 1.00 83.56 91 ALA A CA 1
ATOM 735 C C . ALA A 1 91 ? -2.170 -10.581 14.363 1.00 83.56 91 ALA A C 1
ATOM 737 O O . ALA A 1 91 ? -1.199 -11.308 14.559 1.00 83.56 91 ALA A O 1
ATOM 738 N N . ALA A 1 92 ? -2.566 -10.235 13.138 1.00 81.69 92 ALA A N 1
ATOM 739 C CA . ALA A 1 92 ? -1.919 -10.710 11.920 1.00 81.69 92 ALA A CA 1
ATOM 740 C C . ALA A 1 92 ? -0.904 -9.716 11.341 1.00 81.69 92 ALA A C 1
ATOM 742 O O . ALA A 1 92 ? -0.312 -10.006 10.303 1.00 81.69 92 ALA A O 1
ATOM 743 N N . GLN A 1 93 ? -0.739 -8.551 11.979 1.00 85.50 93 GLN A N 1
ATOM 744 C CA . GLN A 1 93 ? 0.156 -7.483 11.546 1.00 85.50 93 GLN A CA 1
ATOM 745 C C . GLN A 1 93 ? -0.061 -7.134 10.059 1.00 85.50 93 GLN A C 1
ATOM 747 O O . GLN A 1 93 ? 0.876 -7.098 9.269 1.00 85.50 93 GLN A O 1
ATOM 752 N N . ARG A 1 94 ? -1.313 -6.934 9.628 1.00 86.75 94 ARG A N 1
ATOM 753 C CA . ARG A 1 94 ? -1.629 -6.633 8.217 1.00 86.75 94 ARG A CA 1
ATOM 754 C C . ARG A 1 94 ? -2.917 -5.843 8.056 1.00 86.75 94 ARG A C 1
ATOM 756 O O . ARG A 1 94 ? -3.840 -5.976 8.858 1.00 86.75 94 ARG A O 1
ATOM 763 N N . TYR A 1 95 ? -2.993 -5.064 6.981 1.00 89.50 95 TYR A N 1
ATOM 764 C CA . TYR A 1 95 ? -4.208 -4.343 6.619 1.00 89.50 95 TYR A CA 1
ATOM 765 C C . TYR A 1 95 ? -5.324 -5.284 6.155 1.00 89.50 95 TYR A C 1
ATOM 767 O O . TYR A 1 95 ? -5.089 -6.358 5.590 1.00 89.50 95 TYR A O 1
ATOM 775 N N . VAL A 1 96 ? -6.552 -4.854 6.429 1.00 90.62 96 VAL A N 1
ATOM 776 C CA . VAL A 1 96 ? -7.794 -5.542 6.103 1.00 90.62 96 VAL A CA 1
ATOM 777 C C . VAL A 1 96 ? -8.370 -4.940 4.830 1.00 90.62 96 VAL A C 1
ATOM 779 O O . VAL A 1 96 ? -8.771 -3.779 4.865 1.00 90.62 96 VAL A O 1
ATOM 782 N N . PRO A 1 97 ? -8.370 -5.662 3.692 1.00 91.25 97 PRO A N 1
ATOM 783 C CA . PRO A 1 97 ? -8.880 -5.142 2.432 1.00 91.25 97 PRO A CA 1
ATOM 784 C C . PRO A 1 97 ? -10.386 -4.915 2.547 1.00 91.25 97 PRO A C 1
ATOM 786 O O . PRO A 1 97 ? -11.098 -5.734 3.129 1.00 91.25 97 PRO A O 1
ATOM 789 N N . ASN A 1 98 ? -10.879 -3.816 1.983 1.00 91.31 98 ASN A N 1
ATOM 790 C CA . ASN A 1 98 ? -12.313 -3.549 1.948 1.00 91.31 98 ASN A CA 1
ATOM 791 C C . ASN A 1 98 ? -13.028 -4.424 0.902 1.00 91.31 98 ASN A C 1
ATOM 793 O O . ASN A 1 98 ? -12.407 -5.144 0.116 1.00 91.31 98 ASN A O 1
ATOM 797 N N . SER A 1 99 ? -14.356 -4.337 0.859 1.00 89.31 99 SER A N 1
ATOM 798 C CA . SER A 1 99 ? -15.195 -5.129 -0.048 1.00 89.31 99 SER A CA 1
ATOM 799 C C . SER A 1 99 ? -14.835 -4.959 -1.527 1.00 89.31 99 SER A C 1
ATOM 801 O O . SER A 1 99 ? -14.913 -5.923 -2.283 1.00 89.31 99 SER A O 1
ATOM 803 N N . MET A 1 100 ? -14.449 -3.748 -1.943 1.00 90.00 100 MET A N 1
ATOM 804 C CA . MET A 1 100 ? -14.065 -3.455 -3.326 1.00 90.00 100 MET A CA 1
ATOM 805 C C . MET A 1 100 ? -12.756 -4.160 -3.674 1.00 90.00 100 MET A C 1
ATOM 807 O O . MET A 1 100 ? -12.677 -4.851 -4.686 1.00 90.00 100 MET A O 1
ATOM 811 N N . LEU A 1 101 ? -11.759 -4.051 -2.796 1.00 89.75 101 LEU A N 1
ATOM 812 C CA . LEU A 1 101 ? -10.458 -4.656 -3.020 1.00 89.75 101 LEU A CA 1
ATOM 813 C C . LEU A 1 101 ? -10.527 -6.189 -3.004 1.00 89.75 101 LEU A C 1
ATOM 815 O O . LEU A 1 101 ? -9.923 -6.842 -3.848 1.00 89.75 101 LEU A O 1
ATOM 819 N N . ARG A 1 102 ? -11.330 -6.767 -2.101 1.00 89.69 102 ARG A N 1
ATOM 820 C CA . ARG A 1 102 ? -11.599 -8.216 -2.063 1.00 89.69 102 ARG A CA 1
ATOM 821 C C . ARG A 1 102 ? -12.344 -8.721 -3.300 1.00 89.69 102 ARG A C 1
ATOM 823 O O . ARG A 1 102 ? -12.230 -9.894 -3.635 1.00 89.69 102 ARG A O 1
ATOM 830 N N . PHE A 1 103 ? -13.145 -7.870 -3.940 1.00 89.38 103 PHE A N 1
ATOM 831 C CA . PHE A 1 103 ? -13.829 -8.226 -5.181 1.00 89.38 103 PHE A CA 1
ATOM 832 C C . PHE A 1 103 ? -12.853 -8.271 -6.362 1.00 89.38 103 PHE A C 1
ATOM 834 O O . PHE A 1 103 ? -12.931 -9.185 -7.178 1.00 89.38 103 PHE A O 1
ATOM 841 N N . GLU A 1 104 ? -11.938 -7.304 -6.441 1.00 87.56 104 GLU A N 1
ATOM 842 C CA . GLU A 1 104 ? -10.939 -7.222 -7.511 1.00 87.56 104 GLU A CA 1
ATOM 843 C C . GLU A 1 104 ? -9.836 -8.281 -7.359 1.00 87.56 104 GLU A C 1
ATOM 845 O O . GLU A 1 104 ? -9.467 -8.938 -8.332 1.00 87.56 104 GLU A O 1
ATOM 850 N N . TYR A 1 105 ? -9.381 -8.512 -6.125 1.00 85.56 105 TYR A N 1
ATOM 851 C CA . TYR A 1 105 ? -8.360 -9.501 -5.779 1.00 85.56 105 TYR A CA 1
ATOM 852 C C . TYR A 1 105 ? -8.923 -10.491 -4.749 1.00 85.56 105 TYR A C 1
ATOM 854 O O . TYR A 1 105 ? -8.662 -10.359 -3.548 1.00 85.56 105 TYR A O 1
ATOM 862 N N . PRO A 1 106 ? -9.729 -11.476 -5.189 1.00 81.88 106 PRO A N 1
ATOM 863 C CA . PRO A 1 106 ? -10.301 -12.463 -4.288 1.00 81.88 106 PRO A CA 1
ATOM 864 C C . PRO A 1 106 ? -9.200 -13.354 -3.708 1.00 81.88 106 PRO A C 1
ATOM 866 O O . PRO A 1 106 ? -8.504 -14.063 -4.431 1.00 81.88 106 PRO A O 1
ATOM 869 N N . ASP A 1 107 ? -9.083 -13.338 -2.384 1.00 75.62 107 ASP A N 1
ATOM 870 C CA . ASP A 1 107 ? -8.174 -14.183 -1.612 1.00 75.62 107 ASP A CA 1
ATOM 871 C C . ASP A 1 107 ? -8.945 -14.861 -0.466 1.00 75.62 107 ASP A C 1
ATOM 873 O O . ASP A 1 107 ? -10.033 -14.426 -0.072 1.00 75.62 107 ASP A O 1
ATOM 877 N N . THR A 1 108 ? -8.384 -15.933 0.090 1.00 67.81 108 THR A N 1
ATOM 878 C CA . THR A 1 108 ? -8.844 -16.593 1.320 1.00 67.81 108 THR A CA 1
ATOM 879 C C . THR A 1 108 ? -8.557 -15.718 2.543 1.00 67.81 108 THR A C 1
ATOM 881 O O . THR A 1 108 ? -7.743 -16.035 3.409 1.00 67.81 108 THR A O 1
ATOM 884 N N . TYR A 1 109 ? -9.205 -14.556 2.590 1.00 65.12 109 TYR A N 1
ATOM 885 C CA . TYR A 1 109 ? -9.006 -13.560 3.626 1.00 65.12 109 TYR A CA 1
ATOM 886 C C . TYR A 1 109 ? -9.991 -13.772 4.782 1.00 65.12 109 TYR A C 1
ATOM 888 O O . TYR A 1 109 ? -11.148 -13.358 4.707 1.00 65.12 109 TYR A O 1
ATOM 896 N N . ASP A 1 110 ? -9.517 -14.399 5.860 1.00 67.06 110 ASP A N 1
ATOM 897 C CA . ASP A 1 110 ? -10.302 -14.685 7.069 1.00 67.06 110 ASP A CA 1
ATOM 898 C C . ASP A 1 110 ? -9.744 -13.923 8.283 1.00 67.06 110 ASP A C 1
ATOM 900 O O . ASP A 1 110 ? -9.169 -14.497 9.206 1.00 67.06 110 ASP A O 1
ATOM 904 N N . LEU A 1 111 ? -9.821 -12.588 8.243 1.00 71.50 111 LEU A N 1
ATOM 905 C CA . LEU A 1 111 ? -9.611 -11.766 9.436 1.00 71.50 111 LEU A CA 1
ATOM 906 C C . LEU A 1 111 ? -10.892 -11.026 9.776 1.00 71.50 111 LEU A C 1
ATOM 908 O O . LEU A 1 111 ? -11.483 -10.352 8.931 1.00 71.50 111 LEU A O 1
ATOM 912 N N . THR A 1 112 ? -11.282 -11.153 11.037 1.00 65.88 112 THR A N 1
ATOM 913 C CA . THR A 1 112 ? -12.551 -10.655 11.571 1.00 65.88 112 THR A CA 1
ATOM 914 C C . THR A 1 112 ? -12.370 -9.541 12.599 1.00 65.88 112 THR A C 1
ATOM 916 O O . THR A 1 112 ? -13.359 -9.099 13.171 1.00 65.88 112 THR A O 1
ATOM 919 N N . ASP A 1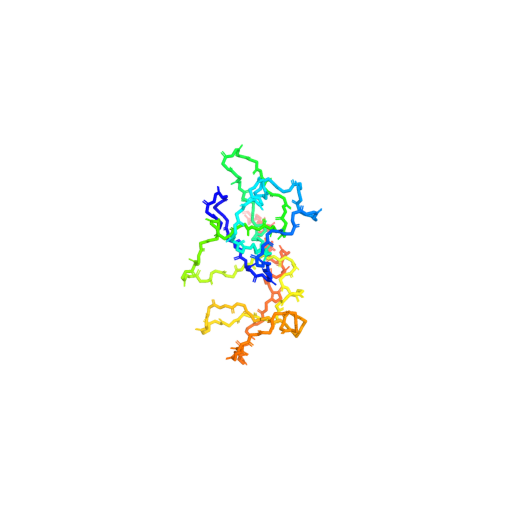 113 ? -11.132 -9.100 12.844 1.00 70.38 113 ASP A N 1
ATOM 920 C CA . ASP A 1 113 ? -10.799 -8.110 13.877 1.00 70.38 113 ASP A CA 1
ATOM 921 C C . ASP A 1 113 ? -10.014 -6.917 13.295 1.00 70.38 113 ASP A C 1
ATOM 923 O O . ASP A 1 113 ? -8.788 -6.838 13.437 1.00 70.38 113 ASP A O 1
ATOM 927 N N . PRO A 1 114 ? -10.681 -6.046 12.511 1.00 79.06 114 PRO A N 1
ATOM 928 C CA . PRO A 1 114 ? -10.085 -4.812 12.019 1.00 79.06 114 PRO A CA 1
ATOM 929 C C . PRO A 1 114 ? -10.064 -3.733 13.113 1.00 79.06 114 PRO A C 1
ATOM 931 O O . PRO A 1 114 ? -11.108 -3.184 13.468 1.00 79.06 114 PRO A O 1
ATOM 934 N N . ASP A 1 115 ? -8.872 -3.342 13.567 1.00 84.88 115 ASP A N 1
ATOM 935 C CA . ASP A 1 115 ? -8.692 -2.084 14.293 1.00 84.88 115 ASP A CA 1
ATOM 936 C C . ASP A 1 115 ? -8.955 -0.894 13.351 1.00 84.88 115 ASP A C 1
ATOM 938 O O . ASP A 1 115 ? -8.628 -0.956 12.156 1.00 84.88 115 ASP A O 1
ATOM 942 N N . PRO A 1 116 ? -9.510 0.222 13.857 1.00 85.12 116 PRO A N 1
ATOM 943 C CA . PRO A 1 116 ? -9.803 1.393 13.042 1.00 85.12 116 PRO A CA 1
ATOM 944 C C . PRO A 1 116 ? -8.530 2.038 12.470 1.00 85.12 116 PRO A C 1
ATOM 946 O O . PRO A 1 116 ? -7.542 2.278 13.169 1.00 85.12 116 PRO A O 1
ATOM 949 N N . ILE A 1 117 ? -8.582 2.387 11.180 1.00 86.81 117 ILE A N 1
ATOM 950 C CA . ILE A 1 117 ? -7.471 3.005 10.426 1.00 86.81 117 ILE A CA 1
ATOM 951 C C . ILE A 1 117 ? -7.728 4.453 10.008 1.00 86.81 117 ILE A C 1
ATOM 953 O O . ILE A 1 117 ? -6.979 5.018 9.218 1.00 86.81 117 ILE A O 1
ATOM 957 N N . ALA A 1 118 ? -8.768 5.088 10.551 1.00 83.44 118 ALA A N 1
ATOM 958 C CA . ALA A 1 118 ? -9.048 6.495 10.268 1.00 83.44 118 ALA A CA 1
ATOM 959 C C . ALA A 1 118 ? -7.878 7.414 10.672 1.00 83.44 118 ALA A C 1
ATOM 961 O O . ALA A 1 118 ? -7.609 8.399 9.992 1.00 83.44 118 ALA A O 1
ATOM 962 N N . GLU A 1 119 ? -7.153 7.070 11.740 1.00 82.06 119 GLU A N 1
ATOM 963 C CA . GLU A 1 119 ? -5.966 7.809 12.187 1.00 82.06 119 GLU A CA 1
ATOM 964 C C . GLU A 1 119 ? -4.785 7.676 11.217 1.00 82.06 119 GLU A C 1
ATOM 966 O O . GLU A 1 119 ? -4.047 8.639 11.025 1.00 82.06 119 GLU A O 1
ATOM 971 N N . ASP A 1 120 ? -4.658 6.538 10.527 1.00 80.19 120 ASP A N 1
ATOM 972 C CA . ASP A 1 120 ? -3.627 6.324 9.501 1.00 80.19 120 ASP A CA 1
ATOM 973 C C . ASP A 1 120 ? -3.865 7.209 8.267 1.00 80.19 120 ASP A C 1
ATOM 975 O O . ASP A 1 120 ? -2.918 7.624 7.599 1.00 80.19 120 ASP A O 1
ATOM 979 N N . ALA A 1 121 ? -5.133 7.535 7.987 1.00 78.19 121 ALA A N 1
ATOM 980 C CA . ALA A 1 121 ? -5.520 8.500 6.960 1.00 78.19 121 ALA A CA 1
ATOM 981 C C . ALA A 1 121 ? -5.425 9.960 7.437 1.00 78.19 121 ALA A C 1
ATOM 983 O O . ALA A 1 121 ? -5.390 10.882 6.616 1.00 78.19 121 ALA A O 1
ATOM 984 N N . ASN A 1 122 ? -5.399 10.195 8.753 1.00 69.12 122 ASN A N 1
ATOM 985 C CA . ASN A 1 122 ? -5.474 11.531 9.328 1.00 69.12 122 ASN A CA 1
ATOM 986 C C . ASN A 1 122 ? -4.085 12.133 9.571 1.00 69.12 122 ASN A C 1
ATOM 988 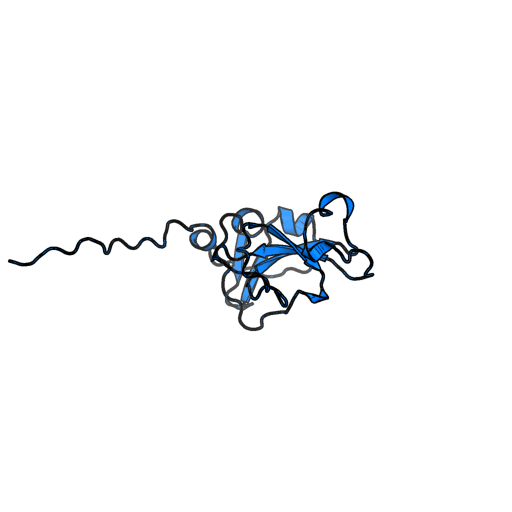O O . ASN A 1 122 ? -3.560 12.172 10.682 1.00 69.12 122 ASN A O 1
ATOM 992 N N . LEU A 1 123 ? -3.514 12.695 8.511 1.00 61.38 123 LEU A N 1
ATOM 993 C CA . LEU A 1 123 ? -2.223 13.390 8.559 1.00 61.38 123 LEU A CA 1
ATOM 994 C C . LEU A 1 123 ? -2.265 14.719 9.334 1.00 61.38 123 LEU A C 1
ATOM 996 O O . LEU A 1 123 ? -1.215 15.282 9.631 1.00 61.38 123 LEU A O 1
ATOM 1000 N N . LEU A 1 124 ? -3.458 15.228 9.666 1.00 50.28 124 LEU A N 1
ATOM 1001 C CA . LEU A 1 124 ? -3.641 16.484 10.402 1.00 50.28 124 LEU A CA 1
ATOM 1002 C C . LEU A 1 124 ? -3.622 16.301 11.929 1.00 50.28 124 LEU A C 1
ATOM 1004 O O . LEU A 1 124 ? -3.606 17.293 12.651 1.00 50.28 124 LEU A O 1
ATOM 1008 N N . ALA A 1 125 ? -3.582 15.064 12.437 1.00 46.78 125 ALA A N 1
ATOM 1009 C CA . ALA A 1 125 ? -3.524 14.791 13.877 1.00 46.78 125 ALA A CA 1
ATOM 1010 C C . ALA A 1 125 ? -2.107 14.908 14.483 1.00 46.78 125 ALA A C 1
ATOM 1012 O O . ALA A 1 125 ? -1.953 14.813 15.696 1.00 46.78 125 ALA A O 1
ATOM 1013 N N . VAL A 1 126 ? -1.070 15.147 13.666 1.00 45.09 126 VAL A N 1
ATOM 1014 C CA . VAL A 1 126 ? 0.326 15.346 14.120 1.00 45.09 126 VAL A CA 1
ATOM 1015 C C . VAL A 1 126 ? 0.701 16.836 14.156 1.00 45.09 126 VAL A C 1
ATOM 1017 O O . VAL A 1 126 ? 1.823 17.228 13.857 1.00 45.09 126 VAL A O 1
ATOM 1020 N N . HIS A 1 127 ? -0.243 17.689 14.541 1.00 41.31 127 HIS A N 1
ATOM 1021 C CA . HIS A 1 127 ? 0.079 18.948 15.205 1.00 41.31 127 HIS A CA 1
ATOM 1022 C C . HIS A 1 127 ? -0.550 18.878 16.592 1.00 41.31 127 HIS A C 1
ATOM 1024 O O . HIS A 1 127 ? -1.719 19.206 16.779 1.00 41.31 127 HIS A O 1
ATOM 1030 N N . GLY A 1 128 ? 0.223 18.368 17.553 1.00 37.69 128 GLY A N 1
ATOM 1031 C CA . GLY A 1 128 ? -0.129 18.500 18.960 1.00 37.69 128 GLY A CA 1
ATOM 1032 C C . GLY A 1 128 ? -0.279 19.987 19.315 1.00 37.69 128 GLY A C 1
ATOM 1033 O O . GLY A 1 128 ? 0.464 20.814 18.777 1.00 37.69 128 GLY A O 1
ATOM 1034 N N . PRO A 1 129 ? -1.236 20.356 20.178 1.00 45.62 129 PRO A N 1
ATOM 1035 C CA . PRO A 1 129 ? -1.348 21.709 20.698 1.00 45.62 129 PRO A CA 1
ATOM 1036 C C . PRO A 1 129 ? -0.266 21.933 21.765 1.00 45.62 129 PRO A C 1
ATOM 1038 O O . PRO A 1 129 ? -0.573 21.906 22.945 1.00 45.62 129 PRO A O 1
ATOM 1041 N N . ASP A 1 130 ? 0.992 22.130 21.366 1.00 47.75 130 ASP A N 1
ATOM 1042 C CA . ASP A 1 130 ? 2.101 22.429 22.295 1.00 47.75 130 ASP A CA 1
ATOM 1043 C C . ASP A 1 130 ? 2.972 23.597 21.798 1.00 47.75 130 ASP A C 1
ATOM 1045 O O . ASP A 1 130 ? 4.194 23.582 21.904 1.00 47.75 130 ASP A O 1
ATOM 1049 N N . ASP A 1 131 ? 2.335 24.642 21.264 1.00 47.62 131 ASP A N 1
ATOM 1050 C CA . ASP A 1 131 ? 2.983 25.939 21.006 1.00 47.62 131 ASP A CA 1
ATOM 1051 C C . ASP A 1 131 ? 2.300 27.071 21.796 1.00 47.62 131 ASP A C 1
ATOM 1053 O O . ASP A 1 131 ? 2.212 28.217 21.360 1.00 47.62 131 ASP A O 1
ATOM 1057 N N . GLU A 1 132 ? 1.809 26.757 22.999 1.00 43.56 132 GLU A N 1
ATOM 1058 C CA . GLU A 1 132 ? 1.453 27.770 23.994 1.00 43.56 132 GLU A CA 1
ATOM 1059 C C . GLU A 1 132 ? 2.484 27.752 25.127 1.00 43.56 132 GLU A C 1
ATOM 1061 O O . GLU A 1 132 ? 2.226 27.363 26.264 1.00 43.56 132 GLU A O 1
ATOM 1066 N N . ALA A 1 133 ? 3.703 28.188 24.798 1.00 45.97 133 ALA A N 1
ATOM 1067 C CA . ALA A 1 133 ? 4.654 28.645 25.797 1.00 45.97 133 ALA A CA 1
ATOM 1068 C C . ALA A 1 133 ? 4.061 29.884 26.482 1.00 45.97 133 ALA A C 1
ATOM 1070 O O . ALA A 1 133 ? 4.235 31.014 26.028 1.00 45.97 133 ALA A O 1
ATOM 1071 N N . THR A 1 134 ? 3.329 29.672 27.573 1.00 51.16 134 THR A N 1
ATOM 1072 C CA . THR A 1 134 ? 2.968 30.740 28.502 1.00 51.16 134 THR A CA 1
ATOM 1073 C C . THR A 1 134 ? 4.254 31.196 29.199 1.00 51.16 134 THR A C 1
ATOM 1075 O O . THR A 1 134 ? 4.855 30.398 29.922 1.00 51.16 134 THR A O 1
ATOM 1078 N N . PRO A 1 135 ? 4.727 32.445 29.031 1.00 53.03 135 PRO A N 1
ATOM 1079 C CA . PRO A 1 135 ? 5.790 32.946 29.882 1.00 53.03 135 PRO A CA 1
ATOM 1080 C C . PRO A 1 135 ? 5.200 33.182 31.276 1.00 53.03 135 PRO A C 1
ATOM 1082 O O . PRO A 1 135 ? 4.398 34.090 31.495 1.00 53.03 135 PRO A O 1
ATOM 1085 N N . THR A 1 136 ? 5.577 32.333 32.227 1.00 56.31 136 THR A N 1
ATOM 1086 C CA . THR A 1 136 ? 5.413 32.612 33.653 1.00 56.31 136 THR A CA 1
ATOM 1087 C C . THR A 1 136 ? 6.285 33.808 34.034 1.00 56.31 136 THR A C 1
ATOM 1089 O O . THR A 1 136 ? 7.504 33.709 33.934 1.00 56.31 136 THR A O 1
ATOM 1092 N N . ASN A 1 137 ? 5.601 34.889 34.426 1.00 51.03 137 ASN A N 1
ATOM 1093 C CA . ASN A 1 137 ? 5.968 36.001 35.323 1.00 51.03 137 ASN A CA 1
ATOM 1094 C C . ASN A 1 137 ? 7.457 36.316 35.558 1.00 51.03 137 ASN A C 1
ATOM 1096 O O . ASN A 1 137 ? 8.143 35.501 36.215 1.00 51.03 137 ASN A O 1
#

Sequence (137 aa):
HASKSYHAVVFGWDSKCAASEHAREPDVRSCNHDQPFYYVLANEEPHYDKGGKRSKDIVEYVAEENVVPMTDSTRIKNRFITHHFEGFSTAAQRYVPNSMLRFEYPDTYDLTDPDPIAEDANLLAVHGPDDEATPTN

Secondary structure (DSSP, 8-state):
-TTT---EEEEEEESS--HHHHTT-GGGTTTTSSS-EEEEEE-SS--B-TTSPBP--SEEEEEGGG----SS-PPP--TTHHHHEEEEETTTTEEEE-HHHHHHS---------B--HHHH-GGG---S--------

Radius of gyration: 17.69 Å; chains: 1; bounding box: 35×53×57 Å